Protein AF-A0A2E9YMY1-F1 (afdb_monomer)

Mean predicted aligned error: 3.59 Å

Foldseek 3Di:
DVVVVVVVLVVCVVVVHAAEDEDLFALAACVPPDDPWPARGDGDQDLVSLLLSNLLVVLDSHDYYDDTPGPNCVVSNVVSVVPHDRDDPVSSVVSVVPRDRPYHDVVVVPD

Solvent-accessible surface area (backbone atoms only — not comparable to full-atom values): 6751 Å² total; per-residue (Å²): 108,67,71,61,50,53,51,50,41,51,51,27,66,75,65,81,45,87,40,71,55,77,62,47,41,61,50,30,33,48,83,93,53,85,80,89,61,78,42,92,46,31,60,55,82,51,64,68,55,38,32,54,36,44,33,50,56,65,50,40,91,55,74,47,70,53,78,67,81,33,76,94,49,43,66,55,53,50,51,36,61,77,67,61,60,78,57,52,72,68,58,45,49,52,55,61,74,70,61,71,76,80,33,80,28,81,92,70,70,64,125

Sequence (111 aa):
YRKDSDTLIQFCNQNDVGIQTIKMIARGGWADNQKDCATWYDPYREQKEIDEALWWQLSQKIDTAPSCGEFSLLEKVLDAGSRFQQLSTEEQENITSTRVSIKPEPKLAII

Secondary structure (DSSP, 8-state):
-HHHHHHHHHHHHHTT---B-S-TTEEE--TTSPPSSSSSSEE--SHHHHHHHHHHHHTSS-SB-PPPS-GGGHHHHHHHHHT--PPPHHHHHHHHHH---SS--GGGT--

Structure (mmCIF, N/CA/C/O backbone):
data_AF-A0A2E9YMY1-F1
#
_entry.id   AF-A0A2E9YMY1-F1
#
loop_
_atom_site.group_PDB
_atom_site.id
_atom_site.type_symbol
_atom_site.label_atom_id
_atom_site.label_alt_id
_atom_site.label_comp_id
_atom_site.label_asym_id
_atom_site.label_entity_id
_atom_site.label_seq_id
_atom_site.pdbx_PDB_ins_code
_atom_site.Cartn_x
_atom_site.Cartn_y
_atom_site.Cartn_z
_atom_site.occupancy
_atom_site.B_iso_or_equiv
_atom_site.auth_seq_id
_atom_site.auth_comp_id
_atom_site.auth_asym_id
_atom_site.auth_atom_id
_atom_site.pdbx_PDB_model_num
ATOM 1 N N . TYR A 1 1 ? 1.029 16.394 5.140 1.00 80.56 1 TYR A N 1
ATOM 2 C CA . TYR A 1 1 ? 0.229 15.276 4.602 1.00 80.56 1 TYR A CA 1
ATOM 3 C C . TYR A 1 1 ? -0.335 14.389 5.710 1.00 80.56 1 TYR A C 1
ATOM 5 O O . TYR A 1 1 ? -1.551 14.289 5.775 1.00 80.56 1 TYR A O 1
ATOM 13 N N . ARG A 1 2 ? 0.483 13.781 6.594 1.00 85.50 2 ARG A N 1
ATOM 14 C CA . ARG A 1 2 ? 0.006 12.804 7.601 1.00 85.50 2 ARG A CA 1
ATOM 15 C C . ARG A 1 2 ? -1.142 13.325 8.471 1.00 85.50 2 ARG A C 1
ATOM 17 O O . ARG A 1 2 ? -2.220 12.759 8.426 1.00 85.50 2 ARG A O 1
ATOM 24 N N . LYS A 1 3 ? -0.953 14.462 9.151 1.00 92.00 3 LYS A N 1
ATOM 25 C CA . LYS A 1 3 ? -1.998 15.090 9.984 1.00 92.00 3 LYS A CA 1
ATOM 26 C C . LYS A 1 3 ? -3.316 15.308 9.225 1.00 92.00 3 LYS A C 1
ATOM 28 O O . LYS A 1 3 ? -4.387 15.049 9.766 1.00 92.00 3 LYS A O 1
ATOM 33 N N . ASP A 1 4 ? -3.235 15.788 7.987 1.00 93.69 4 ASP A N 1
ATOM 34 C CA . ASP A 1 4 ? -4.416 16.070 7.163 1.00 93.69 4 ASP A CA 1
ATOM 35 C C . ASP A 1 4 ? -5.112 14.768 6.736 1.00 93.69 4 ASP A C 1
ATOM 37 O O . ASP A 1 4 ? -6.337 14.688 6.751 1.00 93.69 4 ASP A O 1
ATOM 41 N N . SER A 1 5 ? -4.327 13.729 6.425 1.00 92.00 5 SER A N 1
ATOM 42 C CA . SER A 1 5 ? -4.832 12.389 6.098 1.00 92.00 5 SER A CA 1
ATOM 43 C C . SER A 1 5 ? -5.511 11.746 7.306 1.00 92.00 5 SER A C 1
ATOM 45 O O . SER A 1 5 ? -6.629 11.262 7.179 1.00 92.00 5 SER A O 1
ATOM 47 N N . ASP A 1 6 ? -4.896 11.819 8.488 1.00 94.75 6 ASP A N 1
ATOM 48 C CA . ASP A 1 6 ? -5.466 11.298 9.735 1.00 94.75 6 ASP A CA 1
ATOM 49 C C . ASP A 1 6 ? -6.773 12.022 10.093 1.00 94.75 6 ASP A C 1
ATOM 51 O O . ASP A 1 6 ? -7.750 11.388 10.488 1.00 94.75 6 ASP A O 1
ATOM 55 N N . THR A 1 7 ? -6.820 13.345 9.889 1.00 97.50 7 THR A N 1
ATOM 56 C CA . THR A 1 7 ? -8.032 14.155 10.099 1.00 97.50 7 THR A CA 1
ATOM 57 C C . THR A 1 7 ? -9.157 13.725 9.156 1.00 97.50 7 THR A C 1
ATOM 59 O O . THR A 1 7 ? -10.296 13.561 9.592 1.00 97.50 7 THR A O 1
ATOM 62 N N . LEU A 1 8 ? -8.849 13.506 7.873 1.00 96.75 8 LEU A N 1
ATOM 63 C CA . LEU A 1 8 ? -9.823 13.036 6.888 1.00 96.75 8 LEU A CA 1
ATOM 64 C C . LEU A 1 8 ? -10.313 11.620 7.207 1.00 96.75 8 LEU A C 1
ATOM 66 O O . LEU A 1 8 ? -11.516 11.375 7.192 1.00 96.75 8 LEU A O 1
ATOM 70 N N . ILE A 1 9 ? -9.399 10.707 7.545 1.00 97.25 9 ILE A N 1
ATOM 71 C CA . ILE A 1 9 ? -9.734 9.334 7.937 1.00 97.25 9 ILE A CA 1
ATOM 72 C C . ILE A 1 9 ? -10.669 9.350 9.147 1.00 97.25 9 ILE A C 1
ATOM 74 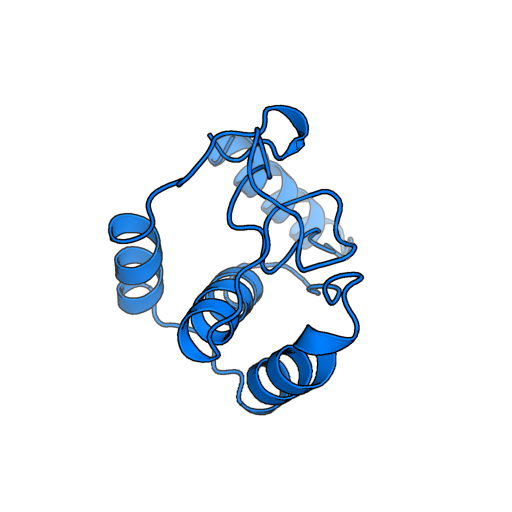O O . ILE A 1 9 ? -11.705 8.687 9.131 1.00 97.25 9 ILE A O 1
ATOM 78 N N . GLN A 1 10 ? -10.350 10.139 10.176 1.00 98.19 10 GLN A N 1
ATOM 79 C CA . GLN A 1 10 ? -11.201 10.273 11.354 1.00 98.19 10 GLN A CA 1
ATOM 80 C C . GLN A 1 10 ? -12.590 10.811 10.993 1.00 98.19 10 GLN A C 1
ATOM 82 O O . GLN A 1 10 ? -13.586 10.259 11.458 1.00 98.19 10 GLN A O 1
ATOM 87 N N . PHE A 1 11 ? -12.665 11.851 10.159 1.00 98.50 11 PHE A N 1
ATOM 88 C CA . PHE A 1 11 ? -13.934 12.415 9.704 1.00 98.50 11 PHE A CA 1
ATOM 89 C C . PHE A 1 11 ? -14.781 11.376 8.959 1.00 98.50 11 PHE A C 1
ATOM 91 O O . PHE A 1 11 ? -15.953 11.205 9.281 1.00 98.50 11 PHE A O 1
ATOM 98 N N . CYS A 1 12 ? -14.198 10.643 8.009 1.00 98.50 12 CYS A N 1
ATOM 99 C CA . CYS A 1 12 ? -14.899 9.602 7.257 1.00 98.50 12 CYS A CA 1
ATOM 100 C C . CYS A 1 12 ? -15.434 8.491 8.173 1.00 98.50 12 CYS A C 1
ATOM 102 O O . CYS A 1 12 ? -16.614 8.159 8.097 1.00 98.50 12 CYS A O 1
ATOM 104 N N . ASN A 1 13 ? -14.612 8.006 9.111 1.00 98.12 13 ASN A N 1
ATOM 105 C CA . ASN A 1 13 ? -15.022 6.996 10.093 1.00 98.12 13 ASN A CA 1
ATOM 106 C C . ASN A 1 13 ? -16.168 7.488 11.003 1.00 98.12 13 ASN A C 1
ATOM 108 O O . ASN A 1 13 ? -17.038 6.710 11.375 1.00 98.12 13 ASN A O 1
ATOM 112 N N . GLN A 1 14 ? -16.193 8.775 11.371 1.00 98.44 14 GLN A N 1
ATOM 113 C CA . GLN A 1 14 ? -17.269 9.357 12.189 1.00 98.44 14 GLN A CA 1
ATOM 114 C C . GL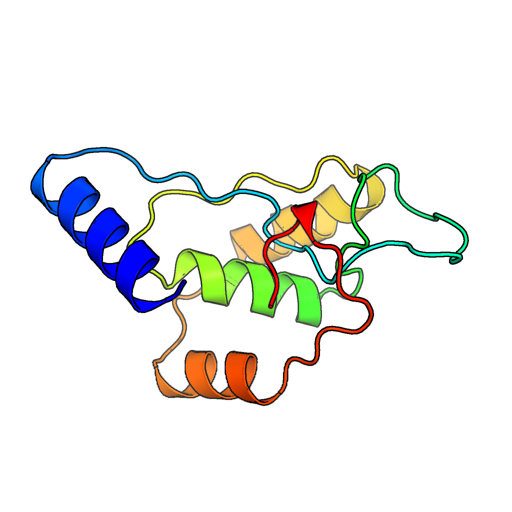N A 1 14 ? -18.593 9.534 11.431 1.00 98.44 14 GLN A C 1
ATOM 116 O O . GLN A 1 14 ? -19.639 9.638 12.068 1.00 98.44 14 GLN A O 1
ATOM 121 N N . ASN A 1 15 ? -18.545 9.596 10.099 1.00 98.44 15 ASN A N 1
ATOM 122 C CA . ASN A 1 15 ? -19.692 9.896 9.240 1.00 98.44 15 ASN A CA 1
ATOM 123 C C . ASN A 1 15 ? -20.133 8.704 8.373 1.00 98.44 15 ASN A C 1
ATOM 125 O O . ASN A 1 15 ? -20.913 8.908 7.449 1.00 98.44 15 ASN A O 1
ATOM 129 N N . ASP A 1 16 ? -1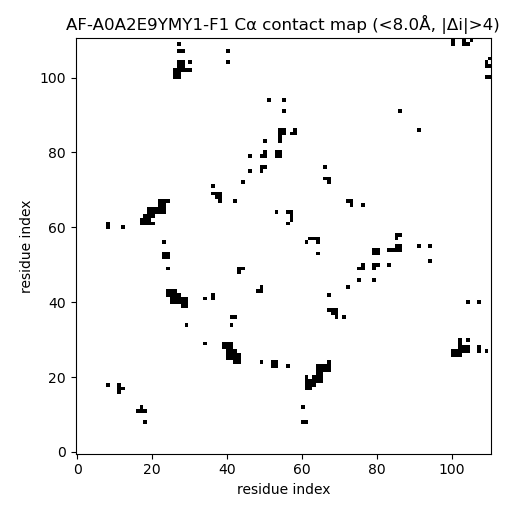9.644 7.491 8.654 1.00 97.88 16 ASP A N 1
ATOM 130 C CA . ASP A 1 16 ? -19.963 6.270 7.894 1.00 97.88 16 ASP A CA 1
ATOM 131 C C . ASP A 1 16 ? -19.668 6.408 6.384 1.00 97.88 16 ASP A C 1
ATOM 133 O O . ASP A 1 16 ? -20.469 6.073 5.511 1.00 97.88 16 ASP A O 1
ATOM 137 N N . VAL A 1 17 ? -18.500 6.978 6.067 1.00 98.38 17 VAL A N 1
ATOM 138 C CA . VAL A 1 17 ? -18.025 7.159 4.690 1.00 98.38 17 VAL A CA 1
ATOM 139 C C . VAL A 1 17 ? -16.886 6.188 4.416 1.00 98.38 17 VAL A C 1
ATOM 141 O O . VAL A 1 17 ? -15.821 6.305 5.020 1.00 98.38 17 VAL A O 1
ATOM 144 N N . GLY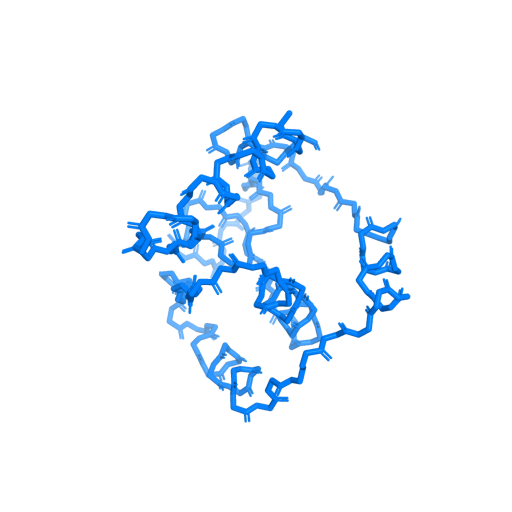 A 1 18 ? -17.093 5.290 3.451 1.00 97.56 18 GLY A N 1
ATOM 145 C CA . GLY A 1 18 ? -16.076 4.334 3.022 1.00 97.56 18 GLY A CA 1
ATOM 146 C C . GLY A 1 18 ? -14.830 5.004 2.428 1.00 97.56 18 GLY A C 1
ATOM 147 O O . GLY A 1 18 ? -14.920 5.918 1.604 1.00 97.56 18 GLY A O 1
ATOM 148 N N . ILE A 1 19 ? -13.658 4.517 2.824 1.00 97.69 19 ILE A N 1
ATOM 149 C CA . ILE A 1 19 ? -12.339 5.011 2.439 1.00 97.69 19 ILE A CA 1
ATOM 150 C C . ILE A 1 19 ? -11.648 3.972 1.559 1.00 97.69 19 ILE A C 1
ATOM 152 O O . ILE A 1 19 ? -11.182 2.926 2.019 1.00 97.69 19 ILE A O 1
ATOM 156 N N . GLN A 1 20 ? -11.510 4.313 0.281 1.00 95.62 20 GLN A N 1
ATOM 157 C CA . GLN A 1 20 ? -10.698 3.571 -0.671 1.00 95.62 20 GLN A CA 1
ATOM 158 C C . GLN A 1 20 ? -9.388 4.320 -0.924 1.00 95.62 20 GLN A C 1
ATOM 160 O O . GLN A 1 20 ? -9.376 5.435 -1.448 1.00 95.62 20 GLN A O 1
ATOM 165 N N . THR A 1 21 ? -8.272 3.687 -0.578 1.00 92.62 21 THR A N 1
ATOM 166 C CA . THR A 1 21 ? -6.940 4.181 -0.957 1.00 92.62 21 THR A CA 1
ATOM 167 C C . THR A 1 21 ? -6.681 3.955 -2.444 1.00 92.62 21 THR A C 1
ATOM 169 O O . THR A 1 21 ? -7.427 3.259 -3.129 1.00 92.62 21 THR A O 1
ATOM 172 N N . ILE A 1 22 ? -5.622 4.549 -2.987 1.00 90.38 22 ILE A N 1
ATOM 173 C CA . ILE A 1 22 ? -5.210 4.315 -4.373 1.00 90.38 22 ILE A CA 1
ATOM 174 C C . ILE A 1 22 ? -3.719 4.013 -4.427 1.00 90.38 22 ILE A C 1
ATOM 176 O O . ILE A 1 22 ? -2.949 4.537 -3.629 1.00 90.38 22 ILE A O 1
ATOM 180 N N . LYS A 1 23 ? -3.314 3.238 -5.442 1.00 90.56 23 LYS A N 1
ATOM 181 C CA . LYS A 1 23 ? -1.905 2.948 -5.763 1.00 90.56 23 LYS A CA 1
ATOM 182 C C . LYS A 1 23 ? -1.189 2.149 -4.659 1.00 90.56 23 LYS A C 1
ATOM 184 O O . LYS A 1 23 ? -0.052 2.453 -4.317 1.00 90.56 23 LYS A O 1
ATOM 189 N N . MET A 1 24 ? -1.845 1.098 -4.158 1.00 91.56 24 MET A N 1
ATOM 190 C CA . MET A 1 24 ? -1.432 0.300 -2.987 1.00 91.56 24 MET A CA 1
ATOM 191 C C . MET A 1 24 ? 0.029 -0.175 -2.968 1.00 91.56 24 MET A C 1
ATOM 193 O O . MET A 1 24 ? 0.604 -0.347 -1.903 1.00 91.56 24 MET A O 1
ATOM 197 N N . ILE A 1 25 ? 0.633 -0.394 -4.137 1.00 94.19 25 ILE A N 1
ATOM 198 C CA . ILE A 1 25 ? 2.016 -0.870 -4.273 1.00 94.19 25 ILE A CA 1
ATOM 199 C C . ILE A 1 25 ? 2.901 0.141 -5.005 1.00 94.19 25 ILE A C 1
ATOM 201 O O . ILE A 1 25 ? 3.850 -0.248 -5.675 1.00 94.19 25 ILE A O 1
ATOM 205 N N . ALA A 1 26 ? 2.588 1.434 -4.951 1.00 92.56 26 ALA A N 1
ATOM 206 C CA . ALA A 1 26 ? 3.459 2.449 -5.527 1.00 92.56 26 ALA A CA 1
ATOM 207 C C . ALA A 1 26 ? 4.787 2.535 -4.764 1.00 92.56 26 ALA A C 1
ATOM 209 O O . ALA A 1 26 ? 4.808 2.694 -3.546 1.00 92.56 26 ALA A O 1
ATOM 210 N N . ARG A 1 27 ? 5.893 2.474 -5.509 1.00 91.06 27 ARG A N 1
ATOM 211 C CA . ARG A 1 27 ? 7.262 2.654 -5.010 1.00 91.06 27 ARG A CA 1
ATOM 212 C C . ARG A 1 27 ? 7.835 4.025 -5.375 1.00 91.06 27 ARG A C 1
ATOM 214 O O . ARG A 1 27 ? 8.694 4.545 -4.671 1.00 91.06 27 ARG A O 1
ATOM 221 N N . GLY A 1 28 ? 7.368 4.609 -6.479 1.00 90.56 28 GLY A N 1
ATOM 222 C CA . GLY A 1 28 ? 7.814 5.913 -6.963 1.00 90.56 28 GLY A CA 1
ATOM 223 C C . GLY A 1 28 ? 7.431 6.163 -8.419 1.00 90.56 28 GLY A C 1
ATOM 224 O O . GLY A 1 28 ? 6.576 5.481 -8.984 1.00 90.56 28 GLY A O 1
ATOM 225 N N . GLY A 1 29 ? 8.060 7.159 -9.037 1.00 91.75 29 GLY A N 1
ATOM 226 C CA . GLY A 1 29 ? 7.958 7.399 -10.477 1.00 91.75 29 GLY A CA 1
ATOM 227 C C . GLY A 1 29 ? 8.883 6.509 -11.297 1.00 91.75 29 GLY A C 1
ATOM 228 O O . GLY A 1 29 ? 9.897 6.019 -10.807 1.00 91.75 29 GLY A O 1
ATOM 229 N N . TRP A 1 30 ? 8.588 6.379 -12.590 1.00 91.69 30 TRP A N 1
ATOM 230 C CA . TRP A 1 30 ? 9.503 5.726 -13.532 1.00 91.69 30 TRP A CA 1
ATOM 231 C C . TRP A 1 30 ? 10.772 6.551 -13.797 1.00 91.69 30 TRP A C 1
ATOM 233 O O . TRP A 1 30 ? 11.850 5.980 -13.979 1.00 91.69 30 TRP A O 1
ATOM 243 N N . ALA A 1 31 ? 10.665 7.887 -13.791 1.00 88.12 31 ALA A N 1
ATOM 244 C CA . ALA A 1 31 ? 11.692 8.786 -14.330 1.00 88.12 31 ALA A CA 1
ATOM 245 C C . ALA A 1 31 ? 12.188 8.273 -15.702 1.00 88.12 31 ALA A C 1
ATOM 247 O O . ALA A 1 31 ? 11.358 7.939 -16.546 1.00 8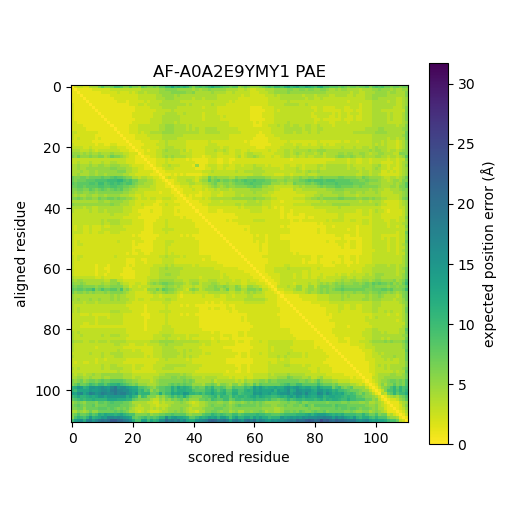8.12 31 ALA A O 1
ATOM 248 N N . ASP A 1 32 ? 13.504 8.137 -15.889 1.00 89.38 32 ASP A N 1
ATOM 249 C CA . ASP A 1 32 ? 14.121 7.635 -17.128 1.00 89.38 32 ASP A CA 1
ATOM 250 C C . ASP A 1 32 ? 14.279 6.100 -17.183 1.00 89.38 32 ASP A C 1
ATOM 252 O O . ASP A 1 32 ? 14.968 5.577 -18.058 1.00 89.38 32 ASP A O 1
ATOM 256 N N . ASN A 1 33 ? 13.686 5.347 -16.246 1.00 88.25 33 ASN A N 1
ATOM 257 C CA . ASN A 1 33 ? 13.769 3.884 -16.278 1.00 88.25 33 ASN A CA 1
ATOM 258 C C . ASN A 1 33 ? 12.921 3.303 -17.416 1.00 88.25 33 ASN A C 1
ATOM 260 O O . ASN A 1 33 ? 11.817 3.773 -17.702 1.00 88.25 33 ASN A O 1
ATOM 264 N N . GLN A 1 34 ? 13.398 2.198 -17.991 1.00 91.81 34 GLN A N 1
ATOM 265 C CA . GLN A 1 34 ? 12.581 1.370 -18.868 1.00 91.81 34 GLN A CA 1
ATOM 266 C C . GLN A 1 34 ? 11.395 0.799 -18.083 1.00 91.81 34 GLN A C 1
ATOM 268 O O . GLN A 1 34 ? 11.572 0.210 -17.016 1.00 91.81 34 GLN A O 1
ATOM 273 N N . LYS A 1 35 ? 10.188 0.975 -18.625 1.00 94.19 35 LYS A N 1
ATOM 274 C CA . LYS A 1 35 ? 8.965 0.431 -18.034 1.00 94.19 35 LYS A CA 1
ATOM 275 C C . LYS A 1 35 ? 8.832 -1.051 -18.366 1.00 94.19 35 LYS A C 1
ATOM 277 O O . LYS A 1 35 ? 8.822 -1.419 -19.538 1.00 94.19 35 LYS A O 1
ATOM 282 N N . ASP A 1 36 ? 8.689 -1.864 -17.331 1.00 94.19 36 ASP A N 1
ATOM 283 C CA . ASP A 1 36 ? 8.349 -3.291 -17.378 1.00 94.19 36 ASP A CA 1
ATOM 284 C C . ASP A 1 36 ? 6.903 -3.565 -16.920 1.00 94.19 36 ASP A C 1
ATOM 286 O O . ASP A 1 36 ? 6.419 -4.685 -17.042 1.00 94.19 36 ASP A O 1
ATOM 290 N N . CYS A 1 37 ? 6.198 -2.540 -16.428 1.00 95.62 37 CYS A N 1
ATOM 291 C CA . CYS A 1 37 ? 4.785 -2.582 -16.052 1.00 95.62 37 CYS A CA 1
ATOM 292 C C . CYS A 1 37 ? 4.004 -1.445 -16.736 1.00 95.62 37 CYS A C 1
ATOM 294 O O . CYS A 1 37 ? 4.549 -0.384 -17.054 1.00 95.62 37 CYS A O 1
ATOM 296 N N . ALA A 1 38 ? 2.704 -1.649 -16.932 1.00 92.38 38 ALA A N 1
ATOM 297 C CA . ALA A 1 38 ? 1.779 -0.710 -17.560 1.00 92.38 38 ALA A CA 1
ATOM 298 C C . ALA A 1 38 ? 1.301 0.408 -16.615 1.00 92.38 38 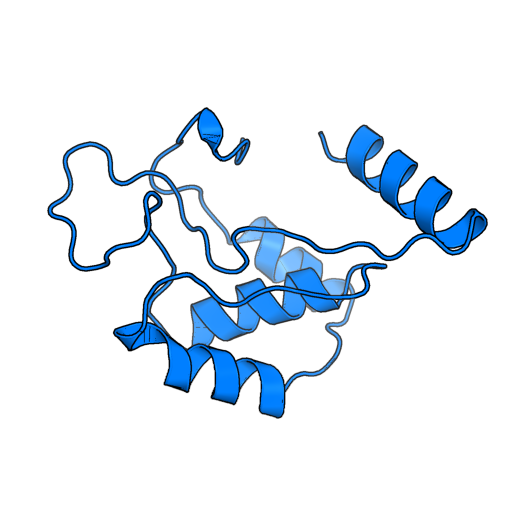ALA A C 1
ATOM 300 O O . ALA A 1 38 ? 0.738 1.408 -17.073 1.00 92.38 38 ALA A O 1
ATOM 301 N N . THR A 1 39 ? 1.522 0.280 -15.301 1.00 93.62 39 THR A N 1
ATOM 302 C CA . THR A 1 39 ? 1.184 1.331 -14.334 1.00 93.62 39 THR A CA 1
ATOM 303 C C . THR A 1 39 ? 1.916 2.630 -14.657 1.00 93.62 39 THR A C 1
ATOM 305 O O . THR A 1 39 ? 3.074 2.655 -15.068 1.00 93.62 39 THR A O 1
ATOM 308 N N . TRP A 1 40 ? 1.259 3.766 -14.435 1.00 91.56 40 TRP A N 1
ATOM 309 C CA . TRP A 1 40 ? 1.884 5.073 -14.660 1.00 91.56 40 TRP A CA 1
ATOM 310 C C . TRP A 1 40 ? 2.944 5.431 -13.602 1.00 91.56 40 TRP A C 1
ATOM 312 O O . TRP A 1 40 ? 3.720 6.360 -13.813 1.00 91.56 40 TRP A O 1
ATOM 322 N N . TYR A 1 41 ? 2.990 4.674 -12.506 1.00 92.31 41 TYR A N 1
ATOM 323 C CA . TYR A 1 41 ? 3.996 4.709 -11.447 1.00 92.31 41 TYR A CA 1
ATOM 324 C C . TYR A 1 41 ? 4.809 3.414 -11.432 1.00 92.31 41 TYR A C 1
ATOM 326 O O . TYR A 1 41 ? 4.335 2.393 -11.929 1.00 92.31 41 TYR A O 1
ATOM 334 N N . ASP A 1 42 ? 5.997 3.465 -10.840 1.00 93.38 42 ASP A N 1
ATOM 335 C CA . ASP A 1 42 ? 6.870 2.320 -10.598 1.00 93.38 42 ASP A CA 1
ATOM 336 C C . ASP A 1 42 ? 6.322 1.505 -9.405 1.00 93.38 42 ASP A C 1
ATOM 338 O O . ASP A 1 42 ? 6.273 2.045 -8.292 1.00 93.38 42 ASP A O 1
ATOM 342 N N . PRO A 1 43 ? 5.828 0.264 -9.604 1.00 94.62 43 PRO A N 1
ATOM 343 C CA . PRO A 1 43 ? 5.213 -0.529 -8.542 1.00 94.62 43 PRO A CA 1
ATOM 344 C C . PRO A 1 43 ? 6.234 -1.408 -7.796 1.00 94.62 43 PRO A C 1
ATOM 346 O O . PRO A 1 43 ? 7.303 -1.710 -8.309 1.00 94.62 43 PRO A O 1
ATOM 349 N N . TYR A 1 44 ? 5.913 -1.902 -6.606 1.00 94.75 44 TYR A N 1
ATOM 350 C CA . TYR A 1 44 ? 6.648 -3.031 -6.021 1.00 94.75 44 TYR A CA 1
ATOM 351 C C . TYR A 1 44 ? 6.395 -4.318 -6.816 1.00 94.75 44 TYR A C 1
ATOM 353 O O . TYR A 1 44 ? 5.316 -4.496 -7.377 1.00 94.75 44 TYR A O 1
ATOM 361 N N . ARG A 1 45 ? 7.398 -5.201 -6.885 1.00 94.94 45 ARG A N 1
ATOM 362 C CA . ARG A 1 45 ? 7.360 -6.435 -7.701 1.00 94.94 45 ARG A CA 1
ATOM 363 C C . ARG A 1 45 ? 7.590 -7.688 -6.869 1.00 94.94 45 ARG A C 1
ATOM 365 O O . ARG A 1 45 ? 7.024 -8.743 -7.161 1.00 94.94 45 ARG A O 1
ATOM 372 N N . GLU A 1 46 ? 8.397 -7.569 -5.820 1.00 96.94 46 GLU A N 1
ATOM 373 C CA . GLU A 1 46 ? 8.699 -8.686 -4.941 1.00 96.94 46 GLU A CA 1
ATOM 374 C C . GLU A 1 46 ? 7.543 -8.960 -3.984 1.00 96.94 46 GLU A C 1
ATOM 376 O O . GLU A 1 46 ? 6.909 -8.035 -3.476 1.00 96.94 46 GLU A O 1
ATOM 381 N N . GLN A 1 47 ? 7.288 -10.245 -3.709 1.00 97.94 47 GLN A N 1
ATOM 382 C CA . GLN A 1 47 ? 6.151 -10.657 -2.876 1.00 97.94 47 GLN A CA 1
ATOM 383 C C . GLN A 1 47 ? 6.190 -9.967 -1.513 1.00 97.94 47 GLN A C 1
ATOM 385 O O . GLN A 1 47 ? 5.205 -9.383 -1.086 1.00 97.94 47 GLN A O 1
ATOM 390 N N . LYS A 1 48 ? 7.361 -9.966 -0.871 1.00 96.88 48 LYS A N 1
ATOM 391 C CA . LYS A 1 48 ? 7.556 -9.349 0.442 1.00 96.88 48 LYS A CA 1
ATOM 392 C C . LYS A 1 48 ? 7.233 -7.850 0.436 1.00 96.88 48 LYS A C 1
ATOM 394 O O . LYS A 1 48 ? 6.599 -7.355 1.358 1.00 96.88 48 LYS A O 1
ATOM 399 N N . GLU A 1 49 ? 7.652 -7.127 -0.600 1.00 95.88 49 GLU A N 1
ATOM 400 C CA . GLU A 1 49 ? 7.415 -5.68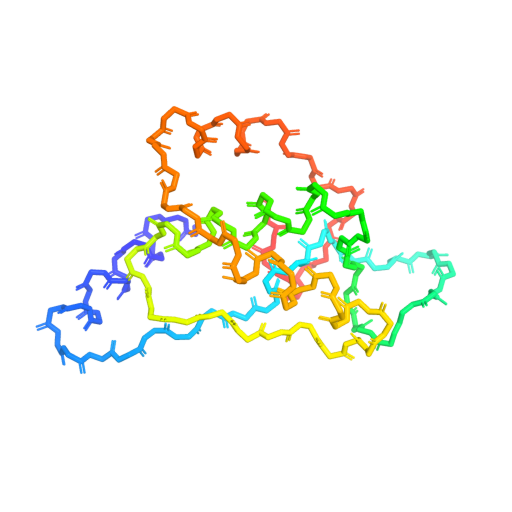4 -0.690 1.00 95.88 49 GLU A CA 1
ATOM 401 C C . GLU A 1 49 ? 5.933 -5.362 -0.934 1.00 95.88 49 GLU A C 1
ATOM 403 O O . GLU A 1 49 ? 5.430 -4.357 -0.421 1.00 95.88 49 GLU A O 1
ATOM 408 N N . ILE A 1 50 ? 5.249 -6.215 -1.710 1.00 96.88 50 ILE A N 1
ATOM 409 C CA . ILE A 1 50 ? 3.804 -6.151 -1.960 1.00 96.88 50 ILE A CA 1
ATOM 410 C C . ILE A 1 50 ? 3.029 -6.445 -0.673 1.00 96.88 50 ILE A C 1
ATOM 412 O O . ILE A 1 50 ? 2.136 -5.668 -0.339 1.00 96.88 50 ILE A O 1
ATOM 416 N N . ASP A 1 51 ? 3.398 -7.504 0.055 1.00 97.44 51 ASP A N 1
ATOM 417 C CA . ASP A 1 51 ? 2.820 -7.860 1.355 1.00 97.44 51 ASP A CA 1
ATOM 418 C C . ASP A 1 51 ? 2.920 -6.670 2.310 1.00 97.44 51 ASP A C 1
ATOM 420 O O . ASP A 1 51 ? 1.908 -6.153 2.767 1.00 97.44 51 ASP A O 1
ATOM 424 N N . GLU A 1 52 ? 4.128 -6.157 2.541 1.00 96.31 52 GLU A N 1
ATOM 425 C CA . GLU A 1 52 ? 4.356 -5.024 3.438 1.00 96.31 52 GLU A CA 1
ATOM 426 C C . GLU A 1 52 ? 3.572 -3.768 3.022 1.00 96.31 52 GLU A C 1
ATOM 428 O O . GLU A 1 52 ? 3.006 -3.089 3.877 1.00 96.31 52 GLU A O 1
ATOM 433 N N . ALA A 1 53 ? 3.522 -3.448 1.722 1.00 95.00 53 ALA A N 1
ATOM 434 C CA . ALA A 1 53 ? 2.817 -2.264 1.233 1.00 95.00 53 ALA A CA 1
ATOM 435 C C . ALA A 1 53 ? 1.303 -2.388 1.457 1.00 95.00 53 ALA A C 1
ATOM 437 O O . ALA A 1 53 ? 0.671 -1.483 2.008 1.00 95.00 53 ALA A O 1
ATOM 438 N N . LEU A 1 54 ? 0.731 -3.530 1.065 1.00 96.31 54 LEU A N 1
ATOM 439 C CA . LEU A 1 54 ? -0.691 -3.809 1.219 1.00 96.31 54 LEU A CA 1
ATOM 440 C C . LEU A 1 54 ? -1.081 -3.902 2.695 1.00 96.31 54 LEU A C 1
ATOM 442 O O . LEU A 1 54 ? -2.065 -3.292 3.108 1.00 96.31 54 LEU A O 1
ATOM 446 N N . TRP A 1 55 ? -0.325 -4.656 3.490 1.00 97.62 55 TRP A N 1
ATOM 447 C CA . TRP A 1 55 ? -0.655 -4.935 4.884 1.00 97.62 55 TRP A CA 1
ATOM 448 C C . TRP A 1 55 ? -0.506 -3.692 5.754 1.00 97.62 55 TRP A C 1
ATOM 450 O O . TRP A 1 55 ? -1.353 -3.456 6.614 1.00 97.62 55 TRP A O 1
ATOM 460 N N . TRP A 1 56 ? 0.497 -2.845 5.498 1.00 95.81 56 TRP A N 1
ATOM 461 C CA . TRP A 1 56 ? 0.592 -1.539 6.151 1.00 95.81 56 TRP A CA 1
ATOM 462 C C . TRP A 1 56 ? -0.633 -0.678 5.847 1.00 95.81 56 TRP A C 1
ATOM 464 O O . TRP A 1 56 ? -1.234 -0.114 6.764 1.00 95.81 56 TRP A O 1
ATOM 474 N N . GLN A 1 57 ? -1.042 -0.626 4.576 1.00 94.81 57 GLN A N 1
ATOM 475 C CA . GLN A 1 57 ? -2.184 0.169 4.142 1.00 94.81 57 GLN A CA 1
ATOM 476 C C . GLN A 1 57 ? -3.495 -0.330 4.769 1.00 94.81 57 GLN A C 1
ATOM 478 O O . GLN A 1 57 ? -4.240 0.468 5.327 1.00 94.81 57 GLN A O 1
ATOM 483 N N . LEU A 1 58 ? -3.749 -1.642 4.747 1.00 96.31 58 LEU A N 1
ATOM 484 C CA . LEU A 1 58 ? -4.942 -2.259 5.343 1.00 96.31 58 LEU A CA 1
ATOM 485 C C . LEU A 1 58 ? -4.926 -2.300 6.880 1.00 96.31 58 LEU A C 1
ATOM 487 O O . LEU A 1 58 ? -5.953 -2.574 7.489 1.00 96.31 58 LEU A O 1
ATOM 491 N N . SER A 1 59 ? -3.790 -2.010 7.519 1.00 97.06 59 SER A N 1
ATOM 492 C CA . SER A 1 59 ? -3.721 -1.833 8.978 1.00 97.06 59 SER A CA 1
ATOM 493 C C . SER A 1 59 ? -4.117 -0.422 9.429 1.00 97.06 59 SER A C 1
ATOM 495 O O . SER A 1 59 ? -4.238 -0.171 10.630 1.00 97.06 59 SER A O 1
ATOM 497 N N . GLN A 1 60 ? -4.329 0.505 8.487 1.00 95.44 60 GLN A N 1
ATOM 498 C CA . GLN A 1 60 ? -4.898 1.822 8.768 1.00 95.44 60 GLN A CA 1
ATOM 499 C C . GLN A 1 60 ? -6.425 1.726 8.916 1.00 95.44 60 GLN A C 1
ATOM 501 O O . GLN A 1 60 ? -7.042 0.752 8.495 1.00 95.44 60 GLN A O 1
ATOM 506 N N . LYS A 1 61 ? -7.066 2.760 9.477 1.00 96.19 61 LYS A N 1
ATOM 507 C CA . LYS A 1 61 ? -8.538 2.839 9.608 1.00 96.19 61 LYS A CA 1
ATOM 508 C C . LYS A 1 61 ? -9.228 3.176 8.275 1.00 96.19 61 LYS A C 1
ATOM 510 O O . LYS A 1 61 ? -9.912 4.192 8.176 1.00 96.19 61 LYS A O 1
ATOM 515 N N . ILE A 1 62 ? -8.983 2.361 7.256 1.00 96.38 62 ILE A N 1
ATOM 516 C CA . ILE A 1 62 ? -9.537 2.459 5.901 1.00 96.38 62 ILE A CA 1
ATOM 517 C C . ILE A 1 62 ? -10.331 1.191 5.564 1.00 96.38 62 ILE A C 1
ATOM 519 O O . ILE A 1 62 ? -10.158 0.169 6.222 1.00 96.38 62 ILE A O 1
ATOM 523 N N . ASP A 1 63 ? -11.135 1.228 4.504 1.00 96.00 63 ASP A N 1
ATOM 524 C CA . ASP A 1 63 ? -12.008 0.105 4.142 1.00 96.00 63 ASP A CA 1
ATOM 525 C C . ASP A 1 63 ? -11.415 -0.792 3.058 1.00 96.00 63 ASP A C 1
ATOM 527 O O . ASP A 1 63 ? -11.634 -2.003 3.057 1.00 96.00 63 ASP A O 1
ATOM 531 N N . THR A 1 64 ? -10.685 -0.220 2.093 1.00 95.06 64 THR A N 1
ATOM 532 C CA . THR A 1 64 ? -10.175 -1.017 0.973 1.00 95.06 64 THR A CA 1
ATOM 533 C C . THR A 1 64 ? -8.950 -0.433 0.261 1.00 95.06 64 THR A C 1
ATOM 535 O O . THR A 1 64 ? -8.644 0.767 0.305 1.00 95.06 64 THR A O 1
ATOM 538 N N . ALA A 1 65 ? -8.252 -1.339 -0.421 1.00 92.94 65 ALA A N 1
ATOM 539 C CA . ALA A 1 65 ? -7.069 -1.140 -1.236 1.00 92.94 65 ALA A CA 1
ATOM 540 C C . ALA A 1 65 ? -7.303 -1.774 -2.623 1.00 92.94 65 ALA A C 1
ATOM 542 O O . ALA A 1 65 ? -7.326 -3.001 -2.732 1.00 92.94 65 ALA A O 1
ATOM 543 N N . PRO A 1 66 ? -7.481 -0.988 -3.697 1.00 90.12 66 PRO A N 1
ATOM 544 C CA . PRO A 1 66 ? -7.650 -1.529 -5.036 1.00 90.12 66 PRO A CA 1
ATOM 545 C C . PRO A 1 66 ? -6.308 -2.037 -5.567 1.00 90.12 66 PRO A C 1
ATOM 547 O O . PRO A 1 66 ? -5.273 -1.392 -5.365 1.00 90.12 66 PRO A O 1
ATOM 550 N N . SER A 1 67 ? -6.340 -3.157 -6.297 1.00 88.44 67 SER A N 1
ATOM 551 C CA . SER A 1 67 ? -5.159 -3.723 -6.953 1.00 88.44 67 SER A CA 1
ATOM 552 C C . SER A 1 67 ? -4.473 -2.710 -7.875 1.00 88.44 67 SER A C 1
ATOM 554 O O . SER A 1 67 ? -5.087 -1.766 -8.384 1.00 88.44 67 SER A O 1
ATOM 556 N N . CYS A 1 68 ? -3.186 -2.924 -8.154 1.00 88.69 68 CYS A N 1
ATOM 557 C CA . CYS A 1 68 ? -2.523 -2.194 -9.229 1.00 88.69 68 CYS A CA 1
ATOM 558 C C . CYS A 1 68 ? -3.150 -2.544 -10.586 1.00 88.69 68 CYS A C 1
ATOM 560 O O . CYS A 1 68 ? -3.542 -3.685 -10.824 1.00 88.69 68 CYS A O 1
ATOM 562 N N . GLY A 1 69 ? -3.189 -1.579 -11.506 1.00 89.69 69 GLY A N 1
ATOM 563 C CA . GLY A 1 69 ? -3.579 -1.804 -12.904 1.00 89.69 69 GLY A CA 1
ATOM 564 C C . GLY A 1 69 ? -2.512 -2.542 -13.723 1.00 89.69 69 GLY A C 1
ATOM 565 O O . GLY A 1 69 ? -2.290 -2.186 -14.873 1.00 89.69 69 GLY A O 1
ATOM 566 N N . GLU A 1 70 ? -1.816 -3.505 -13.115 1.00 94.69 70 GLU A N 1
ATOM 567 C CA . GLU A 1 70 ? -0.752 -4.311 -13.716 1.00 94.69 70 GLU A CA 1
ATOM 568 C C . GLU A 1 70 ? -1.089 -5.795 -13.547 1.00 94.69 70 GLU A C 1
ATOM 570 O O . GLU A 1 70 ? -1.118 -6.308 -12.428 1.00 94.69 70 GLU A O 1
ATOM 575 N N . PHE A 1 71 ? -1.359 -6.482 -14.659 1.00 95.06 71 PHE A N 1
ATOM 576 C CA . PHE A 1 71 ? -1.837 -7.865 -14.635 1.00 95.06 71 PHE A CA 1
ATOM 577 C C . PHE A 1 71 ? -0.752 -8.848 -14.180 1.00 95.06 71 PHE A C 1
ATOM 579 O O . PHE A 1 71 ? -1.069 -9.827 -13.508 1.00 95.06 71 PHE A O 1
ATOM 586 N N . SER A 1 72 ? 0.518 -8.587 -14.510 1.00 96.06 72 SER A N 1
ATOM 587 C CA . SER A 1 72 ? 1.637 -9.475 -14.165 1.00 96.06 72 SER A CA 1
ATOM 588 C C . SER A 1 72 ? 1.900 -9.550 -12.658 1.00 96.06 72 SER A C 1
ATOM 590 O O . SER A 1 72 ? 2.536 -10.490 -12.187 1.00 96.06 72 SER A O 1
ATOM 592 N N . LEU A 1 73 ? 1.369 -8.594 -11.889 1.00 97.12 73 LEU A N 1
ATOM 593 C CA . LEU A 1 73 ? 1.470 -8.540 -10.431 1.00 97.12 73 LEU A CA 1
ATOM 594 C C . LEU A 1 73 ? 0.196 -9.022 -9.720 1.00 97.12 73 LEU A C 1
ATOM 596 O O . LEU A 1 73 ? 0.191 -9.127 -8.493 1.00 97.12 73 LEU A O 1
ATOM 600 N N . LEU A 1 74 ? -0.877 -9.331 -10.458 1.00 96.06 74 LEU A N 1
ATOM 601 C CA . LEU A 1 74 ? -2.184 -9.640 -9.874 1.00 96.06 74 LEU A CA 1
ATOM 602 C C . LEU A 1 74 ? -2.140 -10.868 -8.957 1.00 96.06 74 LEU A C 1
ATOM 604 O O . LEU A 1 74 ? -2.689 -10.819 -7.862 1.00 96.06 74 LEU A O 1
ATOM 608 N N . GLU A 1 75 ? -1.461 -11.942 -9.365 1.00 97.62 75 GLU A N 1
ATOM 609 C CA . GLU A 1 75 ? -1.340 -13.162 -8.554 1.00 97.62 75 GLU A CA 1
ATOM 610 C C . GLU A 1 75 ? -0.698 -12.874 -7.190 1.00 97.62 75 GLU A C 1
ATOM 612 O O . GLU A 1 75 ? -1.225 -13.282 -6.158 1.00 97.62 75 GLU A O 1
ATOM 617 N N . LYS A 1 76 ? 0.375 -12.075 -7.171 1.00 98.25 76 LYS A N 1
ATOM 618 C CA . LYS A 1 76 ? 1.075 -11.672 -5.942 1.00 98.25 76 LYS A CA 1
ATOM 619 C C . LYS A 1 76 ? 0.209 -10.796 -5.040 1.00 98.25 76 LYS A C 1
ATOM 621 O O . LYS A 1 76 ? 0.247 -10.943 -3.821 1.00 98.25 76 LYS A O 1
ATOM 626 N N . VAL A 1 77 ? -0.571 -9.889 -5.632 1.00 97.31 77 VAL A N 1
ATOM 627 C CA . VAL A 1 77 ? -1.515 -9.029 -4.901 1.00 97.31 77 VAL A CA 1
ATOM 628 C C . VAL A 1 77 ? -2.633 -9.858 -4.265 1.00 97.31 77 VAL A C 1
ATOM 630 O O . VAL A 1 77 ? -2.985 -9.623 -3.110 1.00 97.31 77 VAL A O 1
ATOM 633 N N . LEU A 1 78 ? -3.177 -10.834 -4.995 1.00 97.25 78 LEU A N 1
ATOM 634 C CA . LEU A 1 78 ? -4.212 -11.730 -4.478 1.00 97.25 78 LEU A CA 1
ATOM 635 C C . LEU A 1 78 ? -3.665 -12.649 -3.379 1.00 97.25 78 LEU A C 1
ATOM 637 O O . LEU A 1 78 ? -4.327 -12.809 -2.355 1.00 97.25 78 LEU A O 1
ATOM 641 N N . ASP A 1 79 ? -2.452 -13.186 -3.544 1.00 98.31 79 ASP A N 1
ATOM 642 C CA . ASP A 1 79 ? -1.761 -13.954 -2.501 1.00 98.31 79 ASP A CA 1
ATOM 643 C C . ASP A 1 79 ? -1.585 -13.123 -1.219 1.00 98.31 79 ASP A C 1
ATOM 645 O O . ASP A 1 79 ? -2.039 -13.540 -0.150 1.00 98.31 79 ASP A O 1
ATOM 649 N N . ALA A 1 80 ? -1.042 -11.905 -1.337 1.00 97.94 80 ALA A N 1
ATOM 650 C CA . ALA A 1 80 ? -0.856 -10.980 -0.219 1.00 97.94 80 ALA A CA 1
ATOM 651 C C . ALA A 1 80 ? -2.175 -10.682 0.509 1.00 97.94 80 ALA A C 1
ATOM 653 O O . ALA A 1 80 ? -2.228 -10.705 1.739 1.00 97.94 80 ALA A O 1
ATOM 654 N N . GLY A 1 81 ? -3.249 -10.423 -0.244 1.00 96.62 81 GLY A N 1
ATOM 655 C CA . GLY A 1 81 ? -4.578 -10.178 0.315 1.00 96.62 81 GLY A CA 1
ATOM 656 C C . GLY A 1 81 ? -5.159 -11.406 1.019 1.00 96.62 81 GLY A C 1
ATOM 657 O O . GLY A 1 81 ? -5.726 -11.278 2.100 1.00 96.62 81 GLY A O 1
ATOM 658 N N . SER A 1 82 ? -4.972 -12.603 0.456 1.00 97.88 82 SER A N 1
ATOM 659 C CA . SER A 1 82 ? -5.488 -13.853 1.035 1.00 97.88 82 SER A CA 1
ATOM 660 C C . SER A 1 82 ? -4.822 -14.234 2.362 1.00 97.88 82 SER A C 1
ATOM 662 O O . SER A 1 82 ? -5.439 -14.891 3.200 1.00 97.88 82 SER A O 1
ATOM 664 N N . ARG A 1 83 ? -3.573 -13.798 2.566 1.00 98.19 83 ARG A N 1
ATOM 665 C CA . ARG A 1 83 ? -2.769 -14.050 3.770 1.00 98.19 83 ARG A CA 1
ATOM 666 C C . ARG A 1 83 ? -2.722 -12.861 4.728 1.00 98.19 83 ARG A C 1
ATOM 668 O O . ARG A 1 83 ? -1.939 -12.897 5.676 1.00 98.19 83 ARG A O 1
ATOM 675 N N . PHE A 1 84 ? -3.503 -11.811 4.471 1.00 97.62 84 PHE A N 1
ATOM 676 C CA . PHE A 1 84 ? -3.439 -10.576 5.241 1.00 97.62 84 PHE A CA 1
ATOM 677 C C . PHE A 1 84 ? -3.646 -10.825 6.736 1.00 97.62 84 PHE A C 1
ATOM 679 O O . PHE A 1 84 ? -4.604 -11.472 7.164 1.00 97.62 84 PHE A O 1
ATOM 686 N N . GLN A 1 85 ? -2.748 -10.241 7.521 1.00 96.31 85 GLN A N 1
ATOM 687 C CA . GLN A 1 85 ? -2.887 -10.088 8.956 1.00 96.31 85 GLN A CA 1
ATOM 688 C C . GLN A 1 85 ? -2.638 -8.627 9.298 1.00 96.31 85 GLN A C 1
ATOM 690 O O . GLN A 1 85 ? -1.720 -8.000 8.765 1.00 96.31 85 GLN A O 1
ATOM 695 N N . GLN A 1 86 ? -3.474 -8.085 10.180 1.00 97.12 86 GLN A N 1
ATOM 696 C CA . GLN A 1 86 ? -3.286 -6.728 10.660 1.00 97.12 86 GLN A CA 1
ATOM 697 C C . GLN A 1 86 ? -1.947 -6.634 11.394 1.00 97.12 86 GLN A C 1
ATOM 699 O O . GLN A 1 86 ? -1.684 -7.401 12.320 1.00 97.12 86 GLN A O 1
ATOM 704 N N . LEU A 1 87 ? -1.125 -5.676 10.979 1.00 98.00 87 LEU A N 1
ATOM 705 C CA . LEU A 1 87 ? 0.198 -5.454 11.539 1.00 98.00 87 LEU A CA 1
ATOM 706 C C . LEU A 1 87 ? 0.102 -4.799 12.915 1.00 98.00 87 LEU A C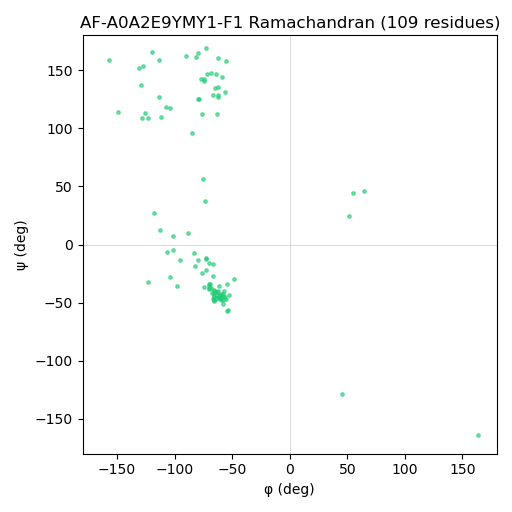 1
ATOM 708 O O . LEU A 1 87 ? -0.680 -3.864 13.130 1.00 98.00 87 LEU A O 1
ATOM 712 N N . SER A 1 88 ? 0.970 -5.230 13.823 1.00 98.00 88 SER A N 1
ATOM 713 C CA . SER A 1 88 ? 1.234 -4.515 15.067 1.00 98.00 88 SER A CA 1
ATOM 714 C C . SER A 1 88 ? 1.810 -3.121 14.793 1.00 98.00 88 SER A C 1
ATOM 716 O O . SER A 1 88 ? 2.354 -2.841 13.722 1.00 98.00 88 SER A O 1
ATOM 718 N N . THR A 1 89 ? 1.716 -2.226 15.777 1.00 96.31 89 THR A N 1
ATOM 719 C CA . THR A 1 89 ? 2.301 -0.881 15.671 1.00 96.31 89 THR A CA 1
ATOM 720 C C . THR A 1 89 ? 3.805 -0.938 15.386 1.00 96.31 89 THR A C 1
ATOM 722 O O . THR A 1 89 ? 4.289 -0.191 14.542 1.00 96.31 89 THR A O 1
ATOM 725 N N . GLU A 1 90 ? 4.529 -1.866 16.021 1.00 97.25 90 GLU A N 1
ATOM 726 C CA . GLU A 1 90 ? 5.972 -2.053 15.822 1.00 97.25 90 GLU A CA 1
ATOM 727 C C . GLU A 1 90 ? 6.305 -2.454 14.376 1.00 97.25 90 GLU A C 1
ATOM 729 O O . GLU A 1 90 ? 7.191 -1.871 13.752 1.00 97.25 90 GLU A O 1
ATOM 734 N N . GLU A 1 91 ? 5.556 -3.396 13.797 1.00 97.19 91 GLU A N 1
ATOM 735 C CA . GLU A 1 91 ? 5.740 -3.802 12.399 1.00 97.19 91 GLU A CA 1
ATOM 736 C C . GLU A 1 91 ? 5.451 -2.648 11.432 1.00 97.19 91 GLU A C 1
ATOM 738 O O . GLU A 1 91 ? 6.195 -2.437 10.471 1.00 97.19 91 GLU A O 1
ATOM 743 N N . GLN A 1 92 ? 4.407 -1.856 11.702 1.00 96.31 92 GLN A N 1
ATOM 744 C CA . GLN A 1 92 ? 4.073 -0.686 10.887 1.00 96.31 92 GLN A CA 1
ATOM 745 C C . GLN A 1 92 ? 5.168 0.391 10.937 1.00 96.31 92 GLN A C 1
ATOM 747 O O . GLN A 1 92 ? 5.503 0.991 9.906 1.00 96.31 92 GLN A O 1
ATOM 752 N N . GLU A 1 93 ? 5.741 0.638 12.115 1.00 94.62 93 GLU A N 1
ATOM 753 C CA . GLU A 1 93 ? 6.859 1.567 12.309 1.00 94.62 93 GLU A CA 1
ATOM 754 C C . GLU A 1 93 ? 8.131 1.072 11.611 1.00 94.62 93 GLU A C 1
ATOM 756 O O . GLU A 1 93 ? 8.805 1.845 10.921 1.00 94.62 93 GLU A O 1
ATOM 761 N N . ASN A 1 94 ? 8.427 -0.226 11.702 1.00 9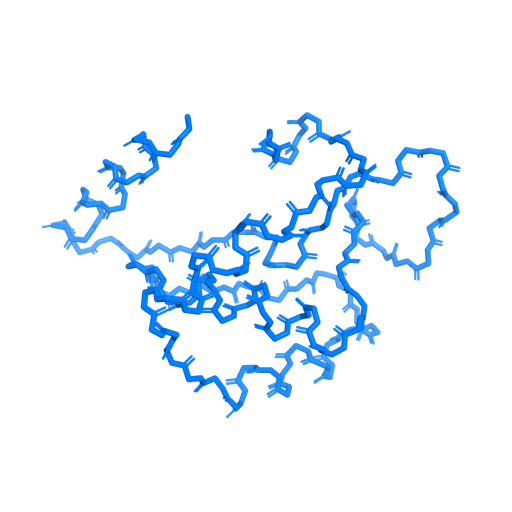5.38 94 ASN A N 1
ATOM 762 C CA . ASN A 1 94 ? 9.568 -0.832 11.022 1.00 95.38 94 ASN A CA 1
ATOM 763 C C . ASN A 1 94 ? 9.462 -0.691 9.491 1.00 95.38 94 ASN A C 1
ATOM 765 O O . ASN A 1 94 ? 10.406 -0.250 8.835 1.00 95.38 94 ASN A O 1
ATOM 769 N N . ILE A 1 95 ? 8.290 -0.968 8.910 1.00 93.94 95 ILE A N 1
ATOM 770 C CA . ILE A 1 95 ? 8.048 -0.767 7.471 1.00 93.94 95 ILE A CA 1
ATOM 771 C C . ILE A 1 95 ? 8.251 0.703 7.084 1.00 93.94 95 ILE A C 1
ATOM 773 O O . ILE A 1 95 ? 8.907 1.005 6.089 1.00 93.94 95 ILE A O 1
ATOM 777 N N . THR A 1 96 ? 7.714 1.637 7.870 1.00 90.25 96 THR A N 1
ATOM 778 C CA . THR A 1 96 ? 7.792 3.069 7.538 1.00 90.25 96 THR A CA 1
ATOM 779 C C . THR A 1 96 ? 9.223 3.609 7.646 1.00 90.25 96 THR A C 1
ATOM 781 O O . THR A 1 96 ? 9.625 4.436 6.834 1.00 90.25 96 THR A O 1
ATOM 784 N N . SER A 1 97 ? 10.002 3.144 8.626 1.00 89.69 97 SER A N 1
ATOM 785 C CA . SER A 1 97 ? 11.381 3.601 8.863 1.00 89.69 97 SER A CA 1
ATOM 786 C C . SER A 1 97 ? 12.406 3.033 7.877 1.00 89.69 97 SER A C 1
ATOM 788 O O . SER A 1 97 ? 13.443 3.654 7.648 1.00 89.69 97 SER A O 1
ATOM 790 N N . THR A 1 98 ? 12.121 1.875 7.279 1.00 87.00 98 THR A N 1
ATOM 791 C CA . THR A 1 98 ? 13.023 1.201 6.330 1.00 87.00 98 THR A CA 1
ATOM 792 C C . THR A 1 98 ? 12.713 1.515 4.867 1.00 87.00 98 THR A C 1
ATOM 794 O O . THR A 1 98 ? 13.543 1.257 3.992 1.00 87.00 98 THR A O 1
ATOM 797 N N . ARG A 1 99 ? 11.547 2.102 4.572 1.00 83.75 99 ARG A N 1
ATOM 798 C CA . ARG A 1 99 ? 11.163 2.460 3.205 1.00 83.75 99 ARG A CA 1
ATOM 799 C C . ARG A 1 99 ? 11.816 3.757 2.750 1.00 83.75 99 ARG A C 1
ATOM 801 O O . ARG A 1 99 ? 11.655 4.812 3.353 1.00 83.75 99 ARG A O 1
ATOM 808 N N . VAL A 1 100 ? 12.504 3.672 1.615 1.00 70.38 100 VAL A N 1
ATOM 809 C CA . VAL A 1 100 ? 13.121 4.813 0.936 1.00 70.38 100 VAL A CA 1
ATOM 810 C C . VAL A 1 100 ? 12.415 5.028 -0.396 1.00 70.38 100 VAL A C 1
ATOM 812 O O . VAL A 1 100 ? 12.308 4.108 -1.207 1.00 70.38 100 VAL A O 1
ATOM 815 N N . SER A 1 101 ? 11.951 6.254 -0.636 1.00 64.88 101 SER A N 1
ATOM 816 C CA . SER A 1 101 ? 11.453 6.663 -1.951 1.00 64.88 101 SER A CA 1
ATOM 817 C C . SER A 1 101 ? 12.599 6.598 -2.958 1.00 64.88 101 SER A C 1
ATOM 819 O O . SER A 1 101 ? 13.552 7.370 -2.869 1.00 64.88 101 SER A O 1
ATOM 821 N N . ILE A 1 102 ? 12.529 5.667 -3.912 1.00 68.81 102 ILE A N 1
ATOM 822 C CA . ILE A 1 102 ? 13.633 5.444 -4.860 1.00 68.81 102 ILE A CA 1
ATOM 823 C C . ILE A 1 102 ? 13.678 6.570 -5.898 1.00 68.81 102 ILE A C 1
ATOM 825 O O . ILE A 1 102 ? 14.760 7.002 -6.293 1.00 68.81 102 ILE A O 1
ATOM 829 N N . LYS A 1 103 ? 12.507 7.065 -6.326 1.00 80.88 103 LYS A N 1
ATOM 830 C CA . LYS A 1 103 ? 12.369 8.188 -7.263 1.00 80.88 103 LYS A CA 1
ATOM 831 C C . LYS A 1 103 ? 11.085 8.976 -6.986 1.00 80.88 103 LYS A C 1
ATOM 833 O O . LYS A 1 103 ? 9.998 8.428 -7.197 1.00 80.88 103 LYS A O 1
ATOM 838 N N . PRO A 1 104 ? 11.176 10.241 -6.544 1.00 77.69 104 PRO A N 1
ATOM 839 C CA . PRO A 1 104 ? 9.993 11.039 -6.270 1.00 77.69 104 PRO A CA 1
ATOM 840 C C . PRO A 1 104 ? 9.210 11.289 -7.563 1.00 77.69 104 PRO A C 1
ATOM 842 O O . PRO A 1 104 ? 9.768 11.656 -8.594 1.00 77.69 104 PRO A O 1
ATOM 845 N N . GLU A 1 105 ? 7.897 11.108 -7.493 1.00 86.50 105 GLU A N 1
ATOM 846 C CA . GLU A 1 105 ? 6.952 11.505 -8.534 1.00 86.50 105 GLU A CA 1
ATOM 847 C C . GLU A 1 105 ? 5.943 12.445 -7.878 1.00 86.50 105 GLU A C 1
ATOM 849 O O . GLU A 1 105 ? 5.130 11.987 -7.070 1.00 86.50 105 GLU A O 1
ATOM 854 N N . PRO A 1 106 ? 5.967 13.752 -8.187 1.00 84.56 106 PRO A N 1
ATOM 855 C CA . PRO A 1 106 ? 5.097 14.728 -7.536 1.00 84.56 106 PRO A CA 1
ATOM 856 C C . PRO A 1 106 ? 3.609 14.361 -7.605 1.00 84.56 106 PRO A C 1
ATOM 858 O O . PRO A 1 106 ? 2.870 14.588 -6.649 1.00 84.56 106 PRO A O 1
ATOM 861 N N . LYS A 1 107 ? 3.163 13.718 -8.694 1.00 84.25 107 LYS A N 1
ATOM 862 C CA . LYS A 1 107 ? 1.768 13.265 -8.855 1.00 84.25 107 LYS A CA 1
ATOM 863 C C . LYS A 1 107 ? 1.393 12.098 -7.936 1.00 84.25 107 LYS A C 1
ATOM 865 O O . LYS A 1 107 ? 0.210 11.770 -7.798 1.00 84.25 107 LYS A O 1
ATOM 870 N N . LEU A 1 108 ? 2.374 11.414 -7.351 1.00 81.38 108 LEU A N 1
ATOM 871 C CA . LEU A 1 108 ? 2.137 10.365 -6.367 1.00 81.38 108 LEU A CA 1
ATOM 872 C C . LEU A 1 108 ? 1.910 10.916 -4.964 1.00 81.38 108 LEU A C 1
ATOM 874 O O . LEU A 1 108 ? 1.347 10.187 -4.157 1.00 81.38 108 LEU A O 1
ATOM 878 N N . ALA A 1 109 ? 2.296 12.167 -4.686 1.00 73.50 109 ALA A N 1
ATOM 879 C CA . ALA A 1 109 ? 2.297 12.727 -3.334 1.00 73.50 109 ALA A CA 1
ATOM 880 C C . ALA A 1 109 ? 3.042 11.839 -2.308 1.00 73.50 109 ALA A C 1
ATOM 882 O O . ALA A 1 109 ? 2.776 11.911 -1.111 1.00 73.50 109 ALA A O 1
ATOM 883 N N . ILE A 1 110 ? 3.983 11.014 -2.788 1.00 66.88 110 ILE A N 1
ATOM 884 C CA . ILE A 1 110 ? 4.947 10.279 -1.967 1.00 66.88 110 ILE A CA 1
ATOM 885 C C . ILE A 1 110 ? 6.100 11.260 -1.742 1.00 66.88 110 ILE A C 1
ATOM 887 O O . ILE A 1 110 ? 6.925 11.454 -2.637 1.00 66.88 110 ILE A O 1
ATOM 891 N N . ILE A 1 111 ? 6.063 11.957 -0.606 1.00 51.03 111 ILE A N 1
ATOM 892 C CA . ILE A 1 111 ? 7.086 12.921 -0.174 1.00 51.03 111 ILE A CA 1
ATOM 893 C C . ILE A 1 111 ? 8.037 12.214 0.781 1.00 51.03 111 ILE A C 1
ATOM 895 O O . ILE A 1 111 ? 7.516 11.637 1.764 1.00 51.03 111 ILE A O 1
#

Nearest PDB structures (foldseek):
  1ynp-assembly1_A  TM=5.960E-01  e=2.932E-01  Halalkalibacterium halodurans C-125
  4fa3-assembly1_A  TM=5.040E-01  e=2.578E-01  Homo sapiens
  4dz5-assembly1_A  TM=5.112E-01  e=4.904E-01  Homo sapiens
  1o1x-assembly1_A  TM=3.440E-01  e=5.644E+00  Thermotoga maritima

pLDDT: mean 92.35, std 7.86, range [51.03, 98.5]

Radius of gyration: 14.28 Å; Cα contacts (8 Å, |Δi|>4): 135; chains: 1; bounding box: 34×30×35 Å